Protein AF-A0AAW8G2M7-F1 (afdb_monomer_lite)

Secondary structure (DSSP, 8-state):
-PPPPPPEE-SS-SEEEESSPSSEEEEES--TT-EEEEEE--SS----EE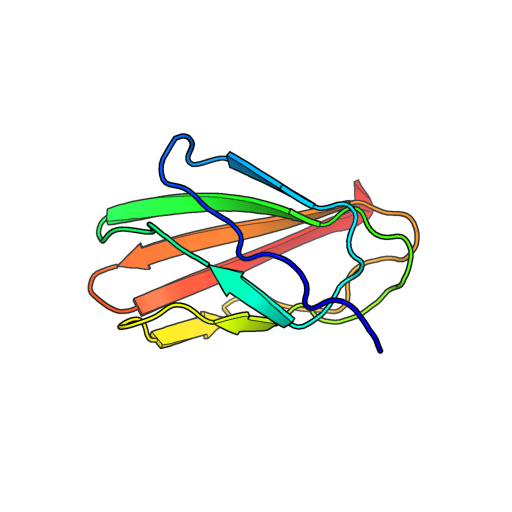EETT-EEEEEE--PPPTTS-EEEEEEEETTEEEEEEEE--

Structure (mmCIF, N/CA/C/O backbone):
data_AF-A0AAW8G2M7-F1
#
_entry.id   AF-A0AAW8G2M7-F1
#
loop_
_atom_site.group_PDB
_atom_site.id
_atom_site.type_symbol
_atom_site.label_atom_id
_atom_site.label_alt_id
_atom_site.label_comp_id
_atom_site.label_asym_id
_atom_site.label_entity_id
_atom_site.label_seq_id
_atom_site.pdbx_PDB_ins_code
_atom_site.Cartn_x
_atom_site.Cartn_y
_atom_site.Cartn_z
_atom_site.occupancy
_atom_site.B_iso_or_equiv
_ato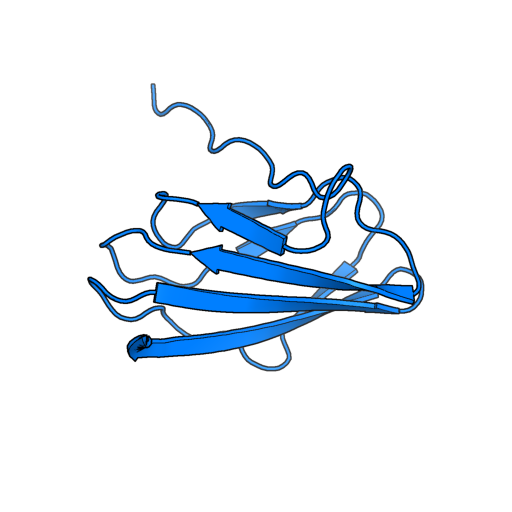m_site.auth_seq_id
_atom_site.auth_comp_id
_atom_site.auth_asym_id
_atom_site.auth_atom_id
_atom_site.pdbx_PDB_model_num
ATOM 1 N N . MET A 1 1 ? 15.567 19.085 2.137 1.00 46.50 1 MET A N 1
ATOM 2 C CA . MET A 1 1 ? 14.545 18.420 2.971 1.00 46.50 1 MET A CA 1
ATOM 3 C C . MET A 1 1 ? 13.665 17.640 2.010 1.00 46.50 1 MET A C 1
ATOM 5 O O . MET A 1 1 ? 13.187 18.248 1.066 1.00 46.50 1 MET A O 1
ATOM 9 N N . GLN A 1 2 ? 13.580 16.314 2.127 1.00 47.25 2 GLN A N 1
ATOM 10 C CA . GLN A 1 2 ? 12.707 15.521 1.255 1.00 47.25 2 GLN A CA 1
ATOM 11 C C . GLN A 1 2 ? 11.267 15.723 1.741 1.00 47.25 2 GLN A C 1
ATOM 13 O O . GLN A 1 2 ? 10.974 15.407 2.891 1.00 47.25 2 GLN A O 1
ATOM 18 N N . GLU A 1 3 ? 10.411 16.309 0.901 1.00 54.59 3 GLU A N 1
ATOM 19 C CA . GLU A 1 3 ? 8.970 16.430 1.158 1.00 54.59 3 GLU A CA 1
ATOM 20 C C . GLU A 1 3 ? 8.403 15.034 1.458 1.00 54.59 3 GLU A C 1
ATOM 22 O O . GLU A 1 3 ? 8.668 14.077 0.724 1.00 54.59 3 GLU A O 1
ATOM 27 N N . ALA A 1 4 ? 7.669 14.898 2.562 1.00 64.69 4 ALA A N 1
ATOM 28 C CA . ALA A 1 4 ? 7.029 13.638 2.912 1.00 64.69 4 ALA A CA 1
ATOM 29 C C . ALA A 1 4 ? 6.016 13.260 1.822 1.00 64.69 4 ALA A C 1
ATOM 31 O O . ALA A 1 4 ? 5.239 14.105 1.376 1.00 64.69 4 ALA A O 1
ATOM 32 N N . VAL A 1 5 ? 6.010 11.995 1.394 1.00 76.69 5 VAL A N 1
ATOM 33 C CA . VAL A 1 5 ? 5.019 11.506 0.426 1.00 76.69 5 VAL A CA 1
ATOM 34 C C . VAL A 1 5 ? 3.619 11.691 1.031 1.00 76.69 5 VAL A C 1
ATOM 36 O O . VAL A 1 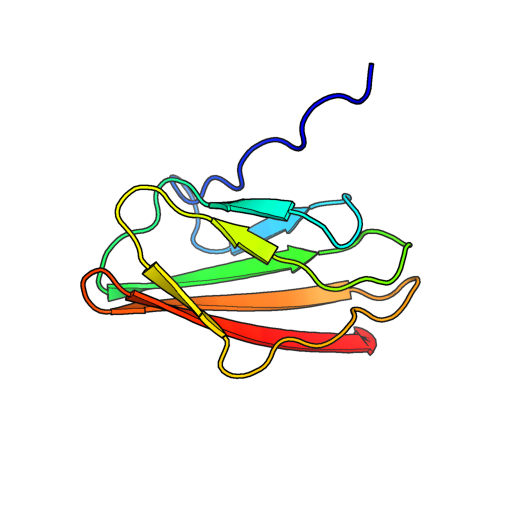5 ? 3.380 11.183 2.133 1.00 76.69 5 VAL A O 1
ATOM 39 N N . PRO A 1 6 ? 2.694 12.406 0.358 1.00 87.12 6 PRO A N 1
ATOM 40 C CA . PRO A 1 6 ? 1.344 12.598 0.866 1.00 87.12 6 PRO A CA 1
ATOM 41 C C . PRO A 1 6 ? 0.646 11.257 1.128 1.00 87.12 6 PRO A C 1
ATOM 43 O O . PRO A 1 6 ? 0.869 10.293 0.387 1.00 87.12 6 PRO A O 1
ATOM 46 N N . PRO A 1 7 ? -0.213 11.173 2.157 1.00 94.25 7 PRO A N 1
ATOM 47 C CA . PRO A 1 7 ? -0.998 9.973 2.395 1.00 94.25 7 PRO A CA 1
ATOM 48 C C . PRO A 1 7 ? -1.909 9.666 1.199 1.00 94.25 7 PRO A C 1
ATOM 50 O O . PRO A 1 7 ? -2.432 10.567 0.544 1.00 94.25 7 PRO A O 1
ATOM 53 N N . ILE A 1 8 ? -2.133 8.379 0.949 1.00 96.94 8 ILE A N 1
ATOM 54 C CA . ILE A 1 8 ? -3.083 7.901 -0.052 1.00 96.94 8 ILE A CA 1
ATOM 55 C C . ILE A 1 8 ? -4.486 7.964 0.557 1.00 96.94 8 ILE A C 1
ATOM 57 O O . ILE A 1 8 ? -4.819 7.172 1.441 1.00 96.94 8 ILE A O 1
ATOM 61 N N . ASP A 1 9 ? -5.289 8.925 0.106 1.00 96.06 9 ASP A N 1
ATOM 62 C CA . ASP A 1 9 ? -6.645 9.165 0.603 1.00 96.06 9 ASP A CA 1
ATOM 63 C C . ASP A 1 9 ? -7.712 8.440 -0.238 1.00 96.06 9 ASP A C 1
ATOM 65 O O . ASP A 1 9 ? -7.883 8.728 -1.423 1.00 96.06 9 ASP A O 1
ATOM 69 N N . TYR A 1 10 ? -8.480 7.553 0.403 1.00 97.06 10 TYR A N 1
ATOM 70 C CA . TYR A 1 10 ? -9.606 6.834 -0.204 1.00 97.06 10 TYR A CA 1
ATOM 71 C C . TYR A 1 10 ? -10.989 7.402 0.161 1.00 97.06 10 TYR A C 1
ATOM 73 O O . TYR A 1 10 ? -12.010 6.737 -0.011 1.00 97.06 10 TYR A O 1
ATOM 81 N N . SER A 1 11 ? -11.068 8.642 0.654 1.00 95.88 11 SER A N 1
ATOM 82 C CA . SER A 1 11 ? -12.333 9.278 1.056 1.00 95.88 11 SER A CA 1
ATOM 83 C C . SER A 1 11 ? -13.351 9.419 -0.084 1.00 95.88 11 SER A C 1
ATOM 85 O O . SER A 1 11 ? -14.557 9.419 0.167 1.00 95.88 11 SER A O 1
ATOM 87 N N . LYS A 1 12 ? -12.877 9.533 -1.333 1.00 94.19 12 LYS A N 1
ATOM 88 C CA . LYS A 1 12 ? -13.704 9.784 -2.529 1.00 94.19 12 LYS A CA 1
ATOM 89 C C . LYS A 1 12 ? -13.796 8.604 -3.494 1.00 94.19 12 LYS A C 1
ATOM 91 O O . LYS A 1 12 ? -14.689 8.578 -4.333 1.00 94.19 12 LYS A O 1
ATOM 96 N N . SER A 1 13 ? -12.847 7.679 -3.435 1.00 96.56 13 SER A N 1
ATOM 97 C CA . SER A 1 13 ? -12.693 6.597 -4.405 1.00 96.56 13 SER A CA 1
ATOM 98 C C . SER A 1 13 ? -11.953 5.445 -3.751 1.00 96.56 13 SER A C 1
ATOM 100 O O . SER A 1 13 ? -11.054 5.676 -2.948 1.00 96.56 13 SER A O 1
ATOM 102 N N . ASN A 1 14 ? -12.270 4.218 -4.159 1.00 97.31 14 ASN A N 1
ATOM 103 C CA . ASN A 1 14 ? -11.499 3.040 -3.767 1.00 97.31 14 ASN A CA 1
ATOM 104 C C . ASN A 1 14 ? -10.248 2.832 -4.638 1.00 97.31 14 ASN A C 1
ATOM 106 O O . ASN A 1 14 ? -9.482 1.904 -4.402 1.00 97.31 14 ASN A O 1
ATOM 110 N N . LEU A 1 15 ? -10.045 3.682 -5.645 1.00 97.81 15 LEU A N 1
ATOM 111 C CA . LEU A 1 15 ? -8.939 3.626 -6.593 1.00 97.81 15 LEU A CA 1
ATOM 112 C C . LEU A 1 15 ? -8.093 4.894 -6.473 1.00 97.81 15 LEU A C 1
ATOM 114 O O . LEU A 1 15 ? -8.630 6.001 -6.569 1.00 97.81 15 LEU A O 1
ATOM 118 N N . ALA A 1 16 ? -6.784 4.719 -6.320 1.00 97.69 16 ALA A N 1
ATOM 119 C CA . ALA A 1 16 ? -5.797 5.789 -6.276 1.00 97.69 16 ALA A CA 1
ATOM 120 C C . ALA A 1 16 ? -4.559 5.433 -7.117 1.00 97.69 16 ALA A C 1
ATOM 122 O O . ALA A 1 16 ? -4.317 4.272 -7.453 1.00 97.69 16 ALA A O 1
ATOM 123 N N . TYR A 1 17 ? -3.744 6.434 -7.446 1.00 96.56 17 TYR A N 1
ATOM 124 C CA . TYR A 1 17 ? -2.423 6.232 -8.038 1.00 96.56 17 TYR A CA 1
ATOM 125 C C . TYR A 1 17 ? -1.421 7.241 -7.478 1.00 96.56 17 TYR A C 1
ATOM 127 O O . TYR A 1 17 ? -1.802 8.307 -6.995 1.00 96.56 17 TYR A O 1
ATOM 135 N N . THR A 1 18 ? -0.135 6.912 -7.564 1.00 95.56 18 THR A N 1
ATOM 136 C CA . THR A 1 18 ? 0.968 7.797 -7.184 1.00 95.56 18 THR A CA 1
ATOM 137 C C . THR A 1 18 ? 2.092 7.738 -8.212 1.00 95.56 18 THR A C 1
ATOM 139 O O . THR A 1 18 ? 2.369 6.684 -8.783 1.00 95.56 18 THR A O 1
ATOM 142 N N . SER A 1 19 ? 2.746 8.876 -8.443 1.00 94.81 19 SER A N 1
ATOM 143 C CA . SER A 1 19 ? 3.980 8.976 -9.233 1.00 94.81 19 SER A CA 1
ATOM 144 C C . SER A 1 19 ? 5.243 8.738 -8.397 1.00 94.81 19 SER A C 1
ATOM 146 O O . SER A 1 19 ? 6.345 8.709 -8.942 1.00 94.81 19 SER A O 1
ATOM 148 N N . ALA A 1 20 ? 5.107 8.566 -7.078 1.00 95.25 20 ALA A N 1
ATOM 149 C CA . ALA A 1 20 ? 6.219 8.179 -6.224 1.00 95.25 20 ALA A CA 1
ATOM 150 C C . ALA A 1 20 ? 6.693 6.755 -6.556 1.00 95.25 20 ALA A C 1
ATOM 152 O O . ALA A 1 20 ? 5.903 5.886 -6.932 1.00 95.25 20 ALA A O 1
ATOM 153 N N . SER A 1 21 ? 7.995 6.521 -6.395 1.00 95.38 21 SER A N 1
ATOM 154 C CA . SER A 1 21 ? 8.576 5.175 -6.482 1.00 95.38 21 SER A CA 1
ATOM 155 C C . SER A 1 21 ? 8.225 4.345 -5.252 1.00 95.38 21 SER A C 1
ATOM 157 O O . SER A 1 21 ? 7.745 4.881 -4.252 1.00 95.38 21 SER A O 1
ATOM 159 N N . ALA A 1 22 ? 8.458 3.034 -5.333 1.00 95.25 22 ALA A N 1
ATOM 160 C CA . ALA A 1 22 ? 8.197 2.125 -4.226 1.00 95.25 22 ALA A CA 1
ATOM 161 C C . ALA A 1 22 ? 8.904 2.589 -2.943 1.00 95.25 22 ALA A C 1
ATOM 163 O O . ALA A 1 22 ? 10.081 2.952 -2.954 1.00 95.25 22 ALA A O 1
ATOM 164 N N . GLY A 1 23 ? 8.167 2.585 -1.837 1.00 94.88 23 GLY A N 1
ATOM 165 C CA . GLY A 1 23 ? 8.623 3.106 -0.556 1.00 94.88 23 GLY A CA 1
ATOM 166 C C . GLY A 1 23 ? 7.530 3.014 0.502 1.00 94.88 23 GLY A C 1
ATOM 167 O O . GLY A 1 23 ? 6.609 2.202 0.396 1.00 94.88 23 GLY A O 1
ATOM 168 N N . ASN A 1 24 ? 7.630 3.841 1.537 1.00 95.75 24 ASN A N 1
ATOM 169 C CA . ASN A 1 24 ? 6.658 3.864 2.623 1.00 95.75 24 ASN A CA 1
ATOM 170 C C . ASN A 1 24 ? 5.468 4.765 2.271 1.00 95.75 24 ASN A C 1
ATOM 172 O O . ASN A 1 24 ? 5.640 5.954 2.007 1.00 95.75 24 ASN A O 1
ATOM 176 N N . PHE A 1 25 ? 4.261 4.209 2.337 1.00 96.62 25 PHE A N 1
ATOM 177 C CA . PHE A 1 25 ? 3.008 4.909 2.084 1.00 96.62 25 PHE A CA 1
ATOM 178 C C . PHE A 1 25 ? 2.071 4.793 3.285 1.00 96.62 25 PHE A C 1
ATOM 180 O O . PHE A 1 25 ? 1.928 3.729 3.885 1.00 96.62 25 PHE A O 1
ATOM 187 N N . THR A 1 26 ? 1.368 5.878 3.591 1.00 96.94 26 THR A N 1
ATOM 188 C CA . THR A 1 26 ? 0.306 5.882 4.602 1.00 96.94 26 THR A CA 1
ATOM 189 C C . THR A 1 26 ? -1.045 5.853 3.901 1.00 96.94 26 THR A C 1
ATOM 191 O O . THR A 1 26 ? -1.308 6.700 3.051 1.00 96.94 26 THR A O 1
ATOM 194 N N . LEU A 1 27 ? -1.911 4.907 4.258 1.00 97.19 27 LEU A N 1
ATOM 195 C CA . LEU A 1 27 ? -3.284 4.809 3.764 1.00 97.19 27 LEU A CA 1
ATOM 196 C C . LEU A 1 27 ? -4.227 5.561 4.710 1.00 97.19 27 LEU A C 1
ATOM 198 O O . LEU A 1 27 ? -4.140 5.415 5.933 1.00 97.19 27 LEU A O 1
ATOM 202 N N . GLN A 1 28 ? -5.151 6.340 4.153 1.00 96.75 28 GLN A N 1
ATOM 203 C CA . GLN A 1 28 ? -6.161 7.081 4.906 1.00 96.75 2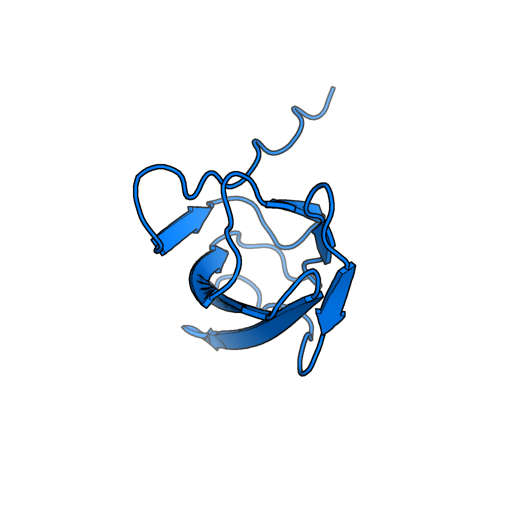8 GLN A CA 1
ATOM 204 C C . GLN A 1 28 ? -7.567 6.802 4.387 1.00 96.75 28 GLN A C 1
ATOM 206 O O . GLN A 1 28 ? -7.775 6.497 3.215 1.00 96.75 28 GLN A O 1
ATOM 211 N N . ASN A 1 29 ? -8.540 6.928 5.293 1.00 96.31 29 ASN A N 1
ATOM 212 C CA . ASN A 1 29 ? -9.967 6.773 5.003 1.00 96.31 29 ASN A CA 1
ATOM 213 C C . ASN A 1 29 ? -10.365 5.393 4.445 1.00 96.31 29 ASN A C 1
ATOM 215 O O . ASN A 1 29 ? -11.425 5.252 3.833 1.00 96.31 29 ASN A O 1
ATOM 219 N N . ILE A 1 30 ? -9.555 4.364 4.723 1.00 97.12 30 ILE A N 1
ATOM 220 C CA . ILE A 1 30 ? -9.949 2.967 4.538 1.00 97.12 30 ILE A CA 1
ATOM 221 C C . ILE A 1 30 ? -10.922 2.540 5.642 1.00 97.12 30 ILE A C 1
ATOM 223 O O . ILE A 1 30 ? -10.854 3.029 6.772 1.00 97.12 30 ILE A O 1
ATOM 227 N N . LYS A 1 31 ? -11.843 1.638 5.314 1.00 96.56 31 LYS A N 1
ATOM 228 C CA . LYS A 1 31 ? -12.911 1.174 6.205 1.00 96.56 31 LYS A CA 1
ATOM 229 C C . LYS A 1 31 ? -13.003 -0.345 6.173 1.00 96.56 31 LYS A C 1
ATOM 231 O O . LYS A 1 31 ? -12.684 -0.957 5.156 1.00 96.56 31 LYS A O 1
ATOM 236 N N . ASP A 1 32 ? -13.467 -0.923 7.278 1.00 96.62 32 ASP A N 1
ATOM 237 C CA . ASP A 1 32 ? -13.803 -2.347 7.354 1.00 96.62 32 ASP A CA 1
ATOM 238 C C . ASP A 1 32 ? -14.807 -2.743 6.257 1.00 96.62 32 ASP A C 1
ATOM 240 O O . ASP A 1 32 ? -15.702 -1.969 5.908 1.00 96.62 32 ASP A O 1
ATOM 244 N N . GLY A 1 33 ? -14.607 -3.924 5.672 1.00 96.12 33 GLY A N 1
ATOM 245 C CA . GLY A 1 33 ? -15.342 -4.435 4.516 1.00 96.12 33 GLY A CA 1
ATOM 246 C C . GLY A 1 33 ? -14.950 -3.790 3.182 1.00 96.12 33 GLY A C 1
ATOM 247 O O . GLY A 1 33 ? -15.464 -4.184 2.135 1.00 96.12 33 GLY A O 1
ATOM 248 N N . GLY A 1 34 ? -14.050 -2.802 3.189 1.00 96.56 34 GLY A N 1
ATOM 249 C CA . GLY A 1 34 ? -13.586 -2.113 1.992 1.00 96.56 34 GLY A CA 1
ATOM 250 C C . GLY A 1 34 ? -12.505 -2.885 1.234 1.00 96.56 34 GLY A C 1
ATOM 251 O O . GLY A 1 34 ? -11.636 -3.533 1.821 1.00 96.56 34 GLY A O 1
ATOM 252 N N . THR A 1 35 ? -12.529 -2.766 -0.094 1.00 97.81 35 THR A N 1
ATOM 253 C CA . THR A 1 35 ? -11.418 -3.165 -0.967 1.00 97.81 35 THR A CA 1
ATOM 254 C C . THR A 1 35 ? -10.932 -1.943 -1.731 1.00 97.81 35 THR A C 1
ATOM 256 O O . THR A 1 35 ? -11.737 -1.252 -2.356 1.00 97.81 35 THR A O 1
ATOM 259 N N . TYR A 1 36 ? -9.628 -1.690 -1.668 1.00 98.25 36 TYR A N 1
ATOM 260 C CA . TYR A 1 36 ? -8.976 -0.507 -2.224 1.00 98.25 36 TYR A CA 1
ATOM 261 C C . TYR A 1 36 ? -7.824 -0.911 -3.141 1.00 98.25 36 TYR A C 1
ATOM 263 O O . TYR A 1 36 ? -7.195 -1.947 -2.923 1.00 98.25 36 TYR A O 1
ATOM 271 N N . THR A 1 37 ? -7.507 -0.080 -4.130 1.00 98.31 37 THR A N 1
ATOM 272 C CA . THR A 1 37 ? -6.403 -0.315 -5.065 1.00 98.31 37 THR A CA 1
ATOM 273 C C . THR A 1 37 ? -5.549 0.935 -5.234 1.00 98.31 37 THR A C 1
ATOM 275 O O . THR A 1 37 ? -6.071 2.028 -5.458 1.00 98.31 37 THR A O 1
ATOM 278 N N . LEU A 1 38 ? -4.229 0.756 -5.186 1.00 98.12 38 LEU A N 1
ATOM 279 C CA . LEU A 1 38 ? -3.232 1.778 -5.498 1.00 98.12 38 LEU A CA 1
ATOM 280 C C . LEU A 1 38 ? -2.387 1.338 -6.692 1.00 98.12 38 LEU A C 1
ATOM 282 O O . LEU A 1 38 ? -1.797 0.262 -6.644 1.00 98.12 38 LEU A O 1
ATOM 286 N N . SER A 1 39 ? -2.250 2.192 -7.707 1.00 97.75 39 SER A N 1
ATOM 287 C CA . SER A 1 39 ? -1.175 2.063 -8.700 1.00 97.75 39 SER A CA 1
ATOM 288 C C . SER A 1 39 ? 0.051 2.877 -8.276 1.00 97.75 39 SER A C 1
ATOM 290 O O . SER A 1 39 ? -0.024 4.099 -8.132 1.00 97.75 39 SER A O 1
ATOM 292 N N . VAL A 1 40 ? 1.183 2.204 -8.070 1.00 97.06 40 VAL A N 1
ATOM 293 C CA . VAL A 1 40 ? 2.498 2.826 -7.865 1.00 97.06 40 VAL A CA 1
ATOM 294 C C . VAL A 1 40 ? 3.203 2.894 -9.215 1.00 97.06 40 VAL A C 1
ATOM 296 O O . VAL A 1 40 ? 3.455 1.856 -9.826 1.00 97.06 40 VAL A O 1
ATOM 299 N N . ARG A 1 41 ? 3.501 4.115 -9.677 1.00 96.06 41 ARG A N 1
ATOM 300 C CA . ARG A 1 41 ? 3.990 4.397 -11.041 1.00 96.06 41 ARG A CA 1
ATOM 301 C C . ARG A 1 41 ? 5.368 5.055 -11.095 1.00 96.06 41 ARG A C 1
ATOM 303 O O . ARG A 1 41 ? 5.751 5.592 -12.131 1.00 96.06 41 ARG A O 1
ATOM 310 N N . GLY A 1 42 ? 6.085 5.105 -9.976 1.00 93.19 42 GLY A N 1
ATOM 311 C CA . GLY A 1 42 ? 7.449 5.619 -9.985 1.00 93.19 42 GLY A CA 1
ATOM 312 C C . GLY A 1 42 ? 8.416 4.682 -10.711 1.00 93.19 42 GLY A C 1
ATOM 313 O O . GLY A 1 42 ? 8.147 3.499 -10.895 1.00 93.19 42 GLY A O 1
ATOM 314 N N . THR A 1 43 ? 9.556 5.229 -11.119 1.00 93.38 43 THR A N 1
ATOM 315 C CA . THR A 1 43 ? 10.528 4.554 -11.989 1.00 93.38 43 THR A CA 1
ATOM 316 C C . THR A 1 43 ? 11.533 3.693 -11.226 1.00 93.38 43 THR A C 1
ATOM 318 O O . THR A 1 43 ? 12.083 2.746 -11.785 1.00 93.38 43 THR A O 1
ATOM 321 N N . THR A 1 44 ? 11.759 3.967 -9.937 1.00 95.50 44 THR A N 1
ATOM 322 C CA . THR A 1 44 ? 12.725 3.220 -9.124 1.00 95.50 44 THR A CA 1
ATOM 323 C C . THR A 1 44 ? 12.089 1.970 -8.517 1.00 95.50 44 THR A C 1
ATOM 325 O O . THR A 1 44 ? 11.070 2.040 -7.822 1.00 95.50 44 THR A O 1
ATOM 328 N N . SER A 1 45 ? 12.737 0.825 -8.744 1.00 96.06 45 SER A N 1
ATOM 329 C CA . SER A 1 45 ? 12.373 -0.456 -8.133 1.00 96.06 45 SER A CA 1
ATOM 330 C C . SER A 1 45 ? 12.605 -0.450 -6.620 1.00 96.06 45 SER A C 1
ATOM 332 O O . SER A 1 45 ? 13.609 0.067 -6.128 1.00 96.06 45 SER A O 1
ATOM 334 N N . GLY A 1 46 ? 11.686 -1.064 -5.883 1.00 95.75 46 GLY A N 1
ATOM 335 C CA . GLY A 1 46 ? 11.794 -1.268 -4.443 1.00 95.75 46 GLY A CA 1
ATOM 336 C C . GLY A 1 46 ? 10.582 -2.010 -3.897 1.00 95.75 46 GLY A C 1
ATOM 337 O O . GLY A 1 46 ? 9.653 -2.328 -4.633 1.00 95.75 46 GLY A O 1
ATOM 338 N N . THR A 1 47 ? 10.564 -2.284 -2.598 1.00 96.31 47 THR A N 1
ATOM 339 C CA . THR A 1 47 ? 9.410 -2.918 -1.946 1.00 96.31 47 THR A CA 1
ATOM 340 C C . THR A 1 47 ? 8.578 -1.852 -1.249 1.00 96.31 47 THR A C 1
ATOM 342 O O . THR A 1 47 ? 9.072 -1.188 -0.338 1.00 96.31 47 THR A O 1
ATOM 345 N N . SER A 1 48 ? 7.314 -1.693 -1.647 1.00 96.56 48 SER A N 1
ATOM 346 C CA . SER A 1 48 ? 6.417 -0.763 -0.959 1.00 96.56 48 SER A CA 1
ATOM 347 C C . SER A 1 48 ? 6.008 -1.307 0.407 1.00 96.56 48 SER A C 1
ATOM 349 O O . SER A 1 48 ? 5.712 -2.495 0.555 1.00 96.56 48 SER A O 1
ATOM 351 N N . ALA A 1 49 ? 5.940 -0.426 1.397 1.00 96.75 49 ALA A N 1
ATOM 352 C CA . ALA A 1 49 ? 5.421 -0.721 2.723 1.00 96.75 49 ALA A CA 1
ATOM 353 C C . ALA A 1 49 ? 4.278 0.242 3.044 1.00 96.75 49 ALA A C 1
ATOM 355 O O . ALA A 1 49 ? 4.369 1.437 2.781 1.00 96.75 49 ALA A O 1
ATOM 356 N N . PHE A 1 50 ? 3.211 -0.275 3.634 1.00 97.38 50 PHE A N 1
ATOM 357 C CA . PHE A 1 50 ? 1.997 0.462 3.942 1.00 97.38 50 PHE A CA 1
ATOM 358 C C . PHE A 1 50 ? 1.746 0.510 5.441 1.00 97.38 50 PHE A C 1
ATOM 360 O O . PHE A 1 50 ? 1.918 -0.485 6.150 1.00 97.38 50 PHE A O 1
ATOM 367 N N . THR A 1 51 ? 1.282 1.663 5.901 1.00 97.12 51 THR A N 1
ATOM 368 C CA . THR A 1 51 ? 0.757 1.875 7.249 1.00 97.12 51 THR A CA 1
ATOM 369 C C . THR A 1 51 ? -0.660 2.428 7.160 1.00 97.12 51 THR A C 1
ATOM 371 O O . THR A 1 51 ? -1.017 3.114 6.205 1.00 97.12 51 THR A O 1
ATOM 374 N N . ALA A 1 52 ? -1.492 2.116 8.148 1.00 96.00 52 ALA A N 1
ATOM 375 C CA . ALA A 1 52 ? -2.842 2.649 8.257 1.00 96.00 52 ALA A CA 1
ATOM 376 C C . ALA A 1 52 ? -3.202 2.779 9.740 1.00 96.00 52 ALA A C 1
ATOM 378 O O . ALA A 1 52 ? -3.014 1.839 10.513 1.00 96.00 52 ALA A O 1
ATOM 379 N N . ASN A 1 53 ? -3.696 3.947 10.150 1.00 93.94 53 ASN A N 1
ATOM 380 C CA . ASN A 1 53 ? -4.032 4.192 11.553 1.00 93.94 53 ASN A CA 1
ATOM 381 C C . ASN A 1 53 ? -5.143 3.245 12.012 1.00 93.94 53 ASN A C 1
ATOM 383 O O . ASN A 1 53 ? -6.152 3.128 11.324 1.00 93.94 53 ASN A O 1
ATOM 387 N N . TRP A 1 54 ? -4.976 2.633 13.189 1.00 93.75 54 TRP A N 1
ATOM 388 C CA . TRP A 1 54 ? -5.925 1.681 13.796 1.00 93.75 54 TRP A CA 1
ATOM 389 C C . TRP A 1 54 ? -6.047 0.324 13.093 1.00 93.75 54 TRP A C 1
ATOM 391 O O . TRP A 1 54 ? -6.838 -0.514 13.524 1.00 93.75 54 TRP A O 1
ATOM 401 N N . PHE A 1 55 ? -5.235 0.076 12.064 1.00 97.06 55 PHE A N 1
ATOM 402 C CA . PHE A 1 55 ? -5.218 -1.189 11.342 1.00 97.06 55 PHE A CA 1
ATOM 403 C C . PHE A 1 55 ? -3.868 -1.897 11.455 1.00 97.06 55 PHE A C 1
ATOM 405 O O . PHE A 1 55 ? -2.807 -1.279 11.528 1.00 97.06 55 PHE A O 1
ATOM 412 N N . THR A 1 56 ? -3.912 -3.225 11.409 1.00 97.81 56 THR A N 1
ATOM 413 C CA . THR A 1 56 ? -2.733 -4.079 11.256 1.00 97.81 56 THR A CA 1
ATOM 414 C C . THR A 1 56 ? -2.591 -4.482 9.795 1.00 97.81 56 THR A C 1
ATOM 416 O O . THR A 1 56 ? -3.468 -5.149 9.246 1.00 97.81 56 THR A O 1
ATOM 419 N N . VAL A 1 57 ? -1.481 -4.111 9.159 1.00 97.56 57 VAL A N 1
ATOM 420 C CA . VAL A 1 57 ? -1.206 -4.460 7.758 1.00 97.56 57 VAL A CA 1
ATOM 421 C C . VAL A 1 57 ? -0.495 -5.812 7.688 1.00 97.56 57 VAL A C 1
ATOM 423 O O . VAL A 1 57 ? 0.526 -6.021 8.342 1.00 97.56 57 VAL A O 1
ATOM 426 N N . LYS A 1 58 ? -1.026 -6.733 6.882 1.00 97.38 58 LYS A N 1
ATOM 427 C CA . LYS A 1 58 ? -0.446 -8.051 6.604 1.00 97.38 58 LYS A CA 1
ATOM 428 C C . LYS A 1 58 ? -0.249 -8.227 5.106 1.00 97.38 58 LYS A C 1
ATOM 430 O O . LYS A 1 58 ? -1.133 -7.912 4.316 1.00 97.38 58 LYS A O 1
ATOM 435 N N . TYR A 1 59 ? 0.888 -8.788 4.721 1.00 96.94 59 TYR A N 1
ATOM 436 C CA . TYR A 1 59 ? 1.235 -9.014 3.322 1.00 96.94 59 TYR A CA 1
ATOM 437 C C . TYR A 1 59 ? 1.054 -10.486 2.975 1.00 96.94 59 TYR A C 1
ATOM 439 O O . TYR A 1 59 ? 1.660 -11.347 3.608 1.00 96.94 59 TYR A O 1
ATOM 447 N N . VAL A 1 60 ? 0.224 -10.765 1.972 1.00 91.44 60 VAL A N 1
ATOM 448 C CA . VAL A 1 60 ? 0.089 -12.106 1.384 1.00 91.44 60 VAL A CA 1
ATOM 449 C C . VAL A 1 60 ? 1.129 -12.292 0.281 1.00 91.44 60 VAL A C 1
ATOM 451 O O . VAL A 1 60 ? 1.764 -13.337 0.192 1.00 91.44 60 VAL A O 1
ATOM 454 N N . HIS A 1 61 ? 1.334 -11.258 -0.535 1.00 91.56 61 HIS A N 1
ATOM 455 C CA . HIS A 1 61 ? 2.360 -11.227 -1.571 1.00 91.56 61 HIS A CA 1
ATOM 456 C C . HIS A 1 61 ? 2.850 -9.791 -1.768 1.00 91.56 61 HIS A C 1
ATOM 458 O O . HIS A 1 61 ? 2.082 -8.931 -2.198 1.00 91.56 61 HIS A O 1
ATOM 464 N N . ASN A 1 62 ? 4.118 -9.529 -1.449 1.00 93.94 62 ASN A N 1
ATOM 465 C CA . ASN A 1 62 ? 4.748 -8.223 -1.625 1.00 93.94 62 ASN A CA 1
ATOM 466 C C . ASN A 1 62 ? 6.225 -8.420 -1.966 1.00 93.94 62 ASN A C 1
ATOM 468 O O . ASN A 1 62 ? 7.013 -8.823 -1.111 1.00 93.94 62 ASN A O 1
ATOM 472 N N . THR A 1 63 ? 6.577 -8.193 -3.225 1.00 94.25 63 THR A N 1
ATOM 473 C CA . THR A 1 63 ? 7.955 -8.283 -3.716 1.00 94.25 63 THR A CA 1
ATOM 474 C C . THR A 1 63 ? 8.386 -6.923 -4.264 1.00 94.25 63 THR A C 1
ATOM 476 O O . THR A 1 63 ? 7.645 -5.943 -4.155 1.00 94.25 63 THR A O 1
ATOM 479 N N . ALA A 1 64 ? 9.604 -6.822 -4.792 1.00 95.31 64 ALA A N 1
ATOM 480 C CA . ALA A 1 64 ? 10.059 -5.571 -5.380 1.00 95.31 64 ALA A CA 1
ATOM 481 C C . ALA A 1 64 ? 9.226 -5.221 -6.627 1.00 95.31 64 ALA A C 1
ATOM 483 O O . ALA A 1 64 ? 8.930 -6.086 -7.456 1.00 95.31 64 ALA A O 1
ATOM 484 N N . THR A 1 6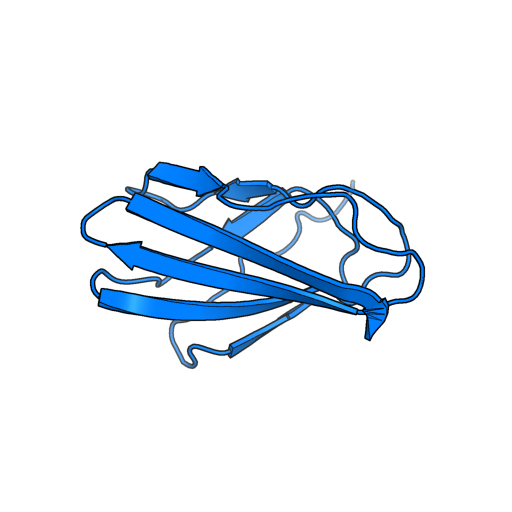5 ? 8.870 -3.946 -6.777 1.00 96.12 65 THR A N 1
ATOM 485 C CA . THR A 1 65 ? 8.314 -3.406 -8.020 1.00 96.12 65 THR A CA 1
ATOM 486 C C . THR A 1 65 ? 9.334 -3.534 -9.150 1.00 96.12 65 THR A C 1
ATOM 488 O O . THR A 1 65 ? 10.542 -3.604 -8.915 1.00 96.12 65 THR A O 1
ATOM 491 N N . ILE A 1 66 ? 8.870 -3.555 -10.397 1.00 95.81 66 ILE A N 1
ATOM 492 C CA . ILE A 1 66 ? 9.758 -3.568 -11.565 1.00 95.81 66 ILE A CA 1
ATOM 493 C C . ILE A 1 66 ? 10.045 -2.114 -11.950 1.00 95.81 66 ILE A C 1
ATOM 495 O O . ILE A 1 66 ? 9.127 -1.297 -11.976 1.00 95.81 66 ILE A O 1
ATOM 499 N N . ALA A 1 67 ? 11.314 -1.787 -12.211 1.00 94.25 67 ALA A N 1
ATOM 500 C CA . ALA A 1 67 ? 11.695 -0.446 -12.650 1.00 94.25 67 ALA A CA 1
ATOM 501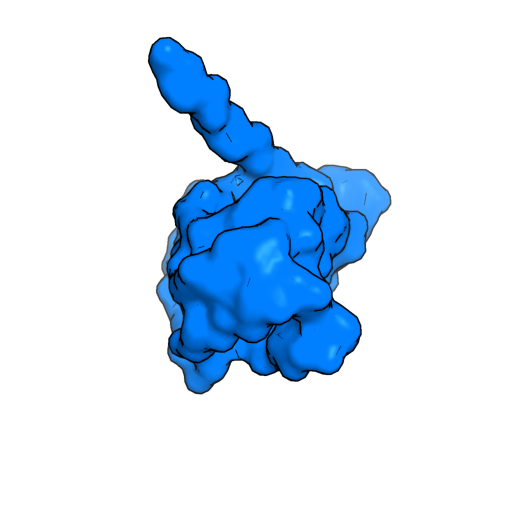 C C . ALA A 1 67 ? 10.942 -0.062 -13.933 1.00 94.25 67 ALA A C 1
ATOM 503 O O . ALA A 1 67 ? 10.731 -0.906 -14.804 1.00 94.25 67 ALA A O 1
ATOM 504 N N . ASP A 1 68 ? 10.530 1.201 -14.020 1.00 92.75 68 ASP A N 1
ATOM 505 C CA . ASP A 1 68 ? 9.779 1.760 -15.155 1.00 92.75 68 ASP A CA 1
ATOM 506 C C . ASP A 1 68 ? 8.458 1.030 -15.491 1.00 92.75 68 ASP A C 1
ATOM 508 O O . ASP A 1 68 ? 7.961 1.111 -16.618 1.00 92.75 68 ASP A O 1
ATOM 512 N N . LYS A 1 69 ? 7.877 0.310 -14.522 1.00 94.88 69 LYS A N 1
ATOM 513 C CA . LYS A 1 69 ? 6.607 -0.418 -14.655 1.00 94.88 69 LYS A CA 1
ATOM 514 C C . LYS A 1 69 ? 5.642 -0.069 -13.539 1.00 94.88 69 LYS A C 1
ATOM 516 O O . LYS A 1 69 ? 6.049 0.166 -12.401 1.00 94.88 69 LYS A O 1
ATOM 521 N N . GLU A 1 70 ? 4.347 -0.103 -13.840 1.00 96.12 70 GLU A N 1
ATOM 522 C CA . GLU A 1 70 ? 3.343 0.104 -12.800 1.00 96.12 70 GLU A CA 1
ATOM 523 C C . GLU A 1 70 ? 3.179 -1.159 -11.945 1.00 96.12 70 GLU A C 1
ATOM 525 O O . GLU A 1 70 ? 3.224 -2.299 -12.427 1.00 96.12 70 GLU A O 1
ATOM 530 N N . THR A 1 71 ? 2.974 -0.953 -10.643 1.00 97.56 71 THR A N 1
ATOM 531 C CA . THR A 1 71 ? 2.608 -2.015 -9.701 1.00 97.56 71 THR A CA 1
ATOM 532 C C . THR A 1 71 ? 1.284 -1.680 -9.038 1.00 97.56 71 THR A C 1
ATOM 534 O O . THR A 1 71 ? 1.138 -0.633 -8.406 1.00 97.56 71 THR A O 1
ATOM 537 N N . LEU A 1 72 ? 0.320 -2.586 -9.167 1.00 97.94 72 LEU A N 1
ATOM 538 C CA . LEU A 1 72 ? -0.978 -2.490 -8.519 1.00 97.94 72 LEU A CA 1
ATOM 539 C C . LEU A 1 72 ? -0.922 -3.180 -7.162 1.00 97.94 72 LEU A C 1
ATOM 541 O O . LEU A 1 72 ? -0.580 -4.357 -7.076 1.00 97.94 72 LEU A O 1
ATOM 545 N N . TYR A 1 73 ? -1.300 -2.457 -6.117 1.00 98.00 73 TYR A N 1
ATOM 546 C CA . TYR A 1 73 ? -1.514 -2.984 -4.777 1.00 98.00 73 TYR A CA 1
ATOM 547 C C . TYR A 1 73 ? -3.002 -3.030 -4.483 1.00 98.00 73 TYR A C 1
ATOM 549 O O . TYR A 1 73 ? -3.693 -2.028 -4.652 1.00 98.00 73 TYR A O 1
ATOM 557 N N . THR A 1 74 ? -3.475 -4.167 -3.988 1.00 98.00 74 THR A N 1
ATOM 558 C CA . THR A 1 74 ? -4.851 -4.335 -3.524 1.00 98.00 74 THR A CA 1
ATOM 559 C C . THR A 1 74 ? -4.854 -4.510 -2.014 1.00 98.00 74 THR A C 1
ATOM 561 O O . THR A 1 74 ? -4.149 -5.366 -1.475 1.00 98.00 74 THR A O 1
ATOM 564 N N . PHE A 1 75 ? -5.684 -3.715 -1.345 1.00 97.81 75 PHE A N 1
ATOM 565 C CA . PHE A 1 75 ? -5.875 -3.702 0.098 1.00 97.81 75 PHE A CA 1
ATOM 566 C C . PHE A 1 75 ? -7.278 -4.208 0.413 1.00 97.81 75 PHE A C 1
ATOM 568 O O . PHE A 1 75 ? -8.263 -3.553 0.078 1.00 97.81 75 PHE A O 1
ATOM 575 N N . MET A 1 76 ? -7.370 -5.362 1.063 1.00 97.50 76 MET A N 1
ATOM 576 C CA . MET A 1 76 ? -8.633 -5.932 1.523 1.00 97.50 76 MET A CA 1
ATOM 577 C C . MET A 1 76 ? -8.733 -5.766 3.034 1.00 97.50 76 MET A C 1
ATOM 579 O O . MET A 1 76 ? -7.920 -6.324 3.773 1.00 97.50 76 MET A O 1
ATOM 583 N N . VAL A 1 77 ? -9.699 -4.975 3.493 1.00 97.44 77 VAL A N 1
ATOM 584 C CA . VAL A 1 77 ? -9.874 -4.665 4.913 1.00 97.44 77 VAL A CA 1
ATOM 585 C C . VAL A 1 77 ? -10.913 -5.607 5.512 1.00 97.44 77 VAL A C 1
ATOM 587 O O . VAL A 1 77 ? -12.064 -5.617 5.085 1.00 97.44 77 VAL A O 1
ATOM 590 N N . MET A 1 78 ? -10.500 -6.404 6.497 1.00 96.88 78 MET A N 1
ATOM 591 C CA . MET A 1 78 ? -11.365 -7.315 7.249 1.00 96.88 78 MET A CA 1
ATOM 592 C C . MET A 1 78 ? -11.170 -7.079 8.749 1.00 96.88 78 MET A C 1
ATOM 594 O O . MET A 1 78 ? -10.106 -7.367 9.310 1.00 96.88 78 MET A O 1
ATOM 598 N N . GLY A 1 79 ? -12.188 -6.524 9.401 1.00 96.19 79 GLY A N 1
ATOM 599 C CA . GLY A 1 79 ? -12.102 -5.999 10.758 1.00 96.19 79 GLY A CA 1
ATOM 600 C C . GLY A 1 79 ? -11.038 -4.906 10.848 1.00 96.19 79 GLY A C 1
ATOM 601 O O . GLY A 1 79 ? -11.058 -3.925 10.110 1.00 96.19 79 GLY A O 1
ATOM 602 N N . SER A 1 80 ? -10.059 -5.100 11.732 1.00 96.56 80 SER A N 1
ATOM 603 C CA . SER A 1 80 ? -8.893 -4.220 11.890 1.00 96.56 80 SER A CA 1
ATOM 604 C C . SER A 1 80 ? -7.652 -4.698 11.123 1.00 96.56 80 SER A C 1
ATOM 606 O O . SER A 1 80 ? -6.562 -4.164 11.325 1.00 96.56 80 SER A O 1
ATOM 608 N N . THR A 1 81 ? -7.773 -5.704 10.250 1.00 97.69 81 THR A N 1
ATOM 609 C CA . THR A 1 81 ? -6.646 -6.232 9.465 1.00 97.69 81 THR A CA 1
ATOM 610 C C . THR A 1 81 ? -6.761 -5.825 8.001 1.00 97.69 81 THR A C 1
ATOM 612 O O . THR A 1 81 ? -7.808 -5.996 7.385 1.00 97.69 81 THR A O 1
ATOM 615 N N . VAL A 1 82 ? -5.665 -5.335 7.425 1.00 97.88 82 VAL A N 1
ATOM 616 C CA . VAL A 1 82 ? -5.555 -5.024 5.995 1.00 97.88 82 VAL A CA 1
ATOM 617 C C . VAL A 1 82 ? -4.663 -6.067 5.342 1.00 97.88 82 VAL A C 1
ATOM 619 O O . VAL A 1 82 ? -3.472 -6.137 5.639 1.00 97.88 82 VAL A O 1
ATOM 622 N N . TYR A 1 83 ? -5.229 -6.869 4.449 1.00 97.81 83 TYR A N 1
ATOM 623 C CA . TYR A 1 83 ? -4.491 -7.837 3.647 1.00 97.81 83 TYR A CA 1
ATOM 624 C C . TYR A 1 83 ? -4.038 -7.188 2.347 1.00 97.81 83 TYR A C 1
ATOM 626 O O . TYR A 1 83 ? -4.856 -6.680 1.580 1.00 97.81 83 TYR A O 1
ATOM 634 N N . VAL A 1 84 ? -2.734 -7.223 2.103 1.00 97.88 84 VAL A N 1
ATOM 635 C CA . VAL A 1 84 ? -2.101 -6.604 0.942 1.00 97.88 84 VAL A CA 1
ATOM 636 C C . VAL A 1 84 ? -1.563 -7.681 0.017 1.00 97.88 84 VAL A C 1
ATOM 638 O O . VAL A 1 84 ? -0.826 -8.577 0.444 1.00 97.88 84 VAL A O 1
ATOM 641 N N . HIS A 1 85 ? -1.901 -7.571 -1.260 1.00 97.00 85 HIS A N 1
ATOM 642 C CA . HIS A 1 85 ? -1.214 -8.280 -2.331 1.00 97.00 85 HIS A CA 1
ATOM 643 C C . HIS A 1 85 ? -0.917 -7.322 -3.477 1.00 97.00 85 HIS A C 1
ATOM 645 O O . HIS A 1 85 ? -1.540 -6.263 -3.583 1.00 97.00 85 HIS A O 1
ATOM 651 N N . MET A 1 86 ? 0.034 -7.697 -4.327 1.00 96.69 86 MET A N 1
ATOM 652 C CA . MET A 1 86 ? 0.431 -6.879 -5.462 1.00 96.69 86 MET A CA 1
ATOM 653 C C . MET A 1 86 ? 0.531 -7.672 -6.761 1.00 96.69 86 MET A C 1
ATOM 655 O O . MET A 1 86 ? 0.756 -8.882 -6.744 1.00 96.69 86 MET A O 1
ATOM 659 N N . ILE A 1 87 ? 0.419 -6.950 -7.872 1.00 96.56 87 ILE A N 1
ATOM 660 C CA . ILE A 1 87 ? 0.717 -7.414 -9.227 1.00 96.56 87 ILE A CA 1
ATOM 661 C C . ILE A 1 87 ? 1.578 -6.335 -9.886 1.00 96.56 87 ILE A C 1
ATOM 663 O O . ILE A 1 87 ? 1.172 -5.174 -9.942 1.00 96.56 87 ILE A O 1
ATOM 667 N N . SER A 1 88 ? 2.763 -6.701 -10.366 1.00 94.44 88 SER A N 1
ATOM 668 C CA . SER A 1 88 ? 3.705 -5.789 -11.024 1.00 94.44 88 SER A CA 1
ATOM 669 C C . SER A 1 88 ? 3.868 -6.114 -12.509 1.00 94.44 88 SER A C 1
ATOM 671 O O . SER A 1 88 ? 3.607 -7.239 -12.938 1.00 94.44 88 SER A O 1
ATOM 673 N N . GLY A 1 89 ? 4.333 -5.130 -13.286 1.00 92.00 89 GLY A N 1
ATOM 674 C CA . GLY A 1 89 ? 4.811 -5.347 -14.658 1.00 92.00 89 GLY A CA 1
ATOM 675 C C . GLY A 1 89 ? 3.935 -4.784 -15.776 1.00 92.00 89 GLY A C 1
ATOM 676 O O . GLY A 1 89 ? 4.161 -5.147 -16.930 1.00 92.00 89 GLY A O 1
ATOM 677 N N . PHE A 1 90 ? 2.975 -3.915 -15.453 1.00 92.31 90 PHE A N 1
ATOM 678 C CA . PHE A 1 90 ? 2.197 -3.173 -16.450 1.00 92.31 90 PHE A CA 1
ATOM 679 C C . PHE A 1 90 ? 3.063 -2.110 -17.140 1.00 92.31 90 PHE A C 1
ATOM 681 O O . PHE A 1 90 ? 3.851 -1.436 -16.433 1.00 92.31 90 PHE A O 1
#

pLDDT: mean 93.92, std 9.31, range [46.5, 98.31]

Sequence (90 aa):
MQEAVPPIDYSKSNLAYTSASAGNFTLQNIKDGGTYTLSVRGTTSGTSAFTANWFTVKYVHNTATIADKETLYTFMVMGSTVYVHMISGF

Radius of gyration: 12.31 Å; chains: 1; bounding box: 30×30×30 Å

Foldseek 3Di:
DDPPDDAAECCPHLEEEDQDAAEEHEHPPDDAQDKHKYKYQHQDKDWHDYDYPQAAEDEPATDIAHGRKIKMWMWGHHPRYTYIHIDHDD